Protein AF-A0A1J5PDU0-F1 (afdb_monomer_lite)

Radius of gyration: 14.83 Å; chains: 1; bounding box: 36×18×50 Å

Structure (mmCIF, N/CA/C/O backbone):
data_AF-A0A1J5PDU0-F1
#
_entry.id   AF-A0A1J5PDU0-F1
#
loop_
_atom_site.group_PDB
_atom_site.id
_atom_site.type_symbol
_atom_site.label_atom_id
_atom_site.label_alt_id
_atom_site.label_comp_id
_atom_site.label_asym_id
_atom_site.label_entity_id
_atom_site.label_seq_id
_atom_site.pdbx_PDB_ins_code
_atom_site.Cartn_x
_atom_site.Cartn_y
_atom_site.Cartn_z
_atom_site.occupancy
_atom_site.B_iso_or_equiv
_atom_site.auth_seq_id
_atom_site.auth_comp_id
_atom_site.auth_asym_id
_atom_site.auth_atom_id
_atom_site.pdbx_PDB_model_num
ATOM 1 N N . MET A 1 1 ? 6.614 0.345 10.380 1.00 66.31 1 MET A N 1
ATOM 2 C CA . MET A 1 1 ? 7.764 0.930 9.655 1.00 66.31 1 MET A CA 1
ATOM 3 C C . MET A 1 1 ? 7.661 0.489 8.207 1.00 66.31 1 MET A C 1
ATOM 5 O O . MET A 1 1 ? 7.402 -0.690 7.994 1.00 66.31 1 MET A O 1
ATOM 9 N N . LEU A 1 2 ? 7.785 1.403 7.240 1.00 84.88 2 LEU A N 1
ATOM 10 C CA . LEU A 1 2 ? 7.845 1.016 5.827 1.00 84.88 2 LEU A CA 1
ATOM 11 C C . LEU A 1 2 ? 9.221 0.408 5.508 1.00 84.88 2 LEU A C 1
ATOM 13 O O . LEU A 1 2 ? 10.209 0.808 6.131 1.00 84.88 2 LEU A O 1
ATOM 17 N N . PRO A 1 3 ? 9.310 -0.541 4.562 1.00 90.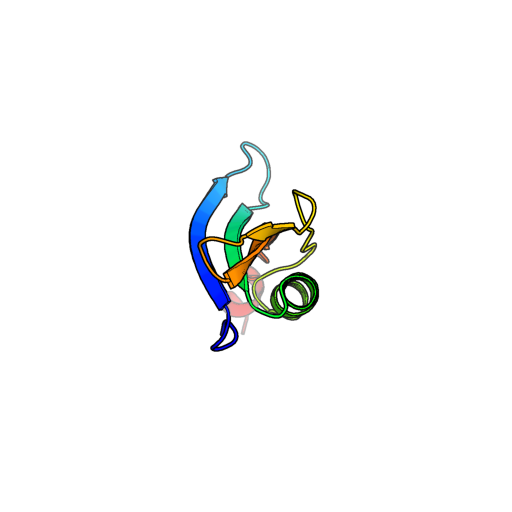75 3 PRO A N 1
ATOM 18 C CA . PRO A 1 3 ? 10.596 -1.024 4.075 1.00 90.75 3 PRO A CA 1
ATOM 19 C C . PRO A 1 3 ? 11.437 0.106 3.473 1.00 90.75 3 PRO A C 1
ATOM 21 O O . PRO A 1 3 ? 10.900 1.016 2.851 1.00 90.75 3 PRO A O 1
ATOM 24 N N . SER A 1 4 ? 12.765 0.008 3.569 1.00 93.75 4 SER A N 1
ATOM 25 C CA . SER A 1 4 ? 13.705 1.024 3.056 1.00 93.75 4 SER A CA 1
ATOM 26 C C . SER A 1 4 ? 13.638 1.261 1.541 1.00 93.75 4 SER A C 1
ATOM 28 O O . SER A 1 4 ? 14.154 2.258 1.049 1.00 93.75 4 SER A O 1
ATOM 30 N N . HIS A 1 5 ? 13.019 0.346 0.798 1.00 92.75 5 HIS A N 1
ATOM 31 C CA . HIS A 1 5 ? 12.842 0.416 -0.650 1.00 92.75 5 HIS A CA 1
ATOM 32 C C . HIS A 1 5 ? 11.455 0.926 -1.069 1.00 92.75 5 HIS A C 1
ATOM 34 O O . HIS A 1 5 ? 11.153 0.912 -2.264 1.00 92.75 5 HIS A O 1
ATOM 40 N N . ALA A 1 6 ? 10.618 1.345 -0.113 1.00 94.56 6 ALA A N 1
ATOM 41 C CA . ALA A 1 6 ? 9.288 1.885 -0.353 1.00 94.56 6 ALA A CA 1
ATOM 42 C C . ALA A 1 6 ? 9.180 3.325 0.161 1.00 94.56 6 ALA A C 1
ATOM 44 O O . ALA A 1 6 ? 9.649 3.641 1.255 1.00 94.56 6 ALA A O 1
ATOM 45 N N . TRP A 1 7 ? 8.506 4.187 -0.596 1.00 93.69 7 TRP A N 1
ATOM 46 C CA . TRP A 1 7 ? 8.145 5.529 -0.140 1.00 93.69 7 TRP A CA 1
ATOM 47 C C . TRP A 1 7 ? 6.740 5.900 -0.591 1.00 93.69 7 TRP A C 1
ATOM 49 O O . TRP A 1 7 ? 6.237 5.412 -1.604 1.00 93.69 7 TRP A O 1
ATOM 59 N N . LEU A 1 8 ? 6.111 6.780 0.184 1.00 95.62 8 LEU A N 1
ATOM 60 C CA . LEU A 1 8 ? 4.779 7.293 -0.098 1.00 95.62 8 LEU A CA 1
ATOM 61 C C . LEU A 1 8 ? 4.876 8.563 -0.932 1.00 95.62 8 LEU A C 1
ATOM 63 O O . LEU A 1 8 ? 5.663 9.456 -0.625 1.00 95.62 8 LEU A O 1
ATOM 67 N N . THR A 1 9 ? 4.040 8.650 -1.956 1.00 95.88 9 THR A N 1
ATOM 68 C CA . THR A 1 9 ? 3.752 9.905 -2.658 1.00 95.88 9 THR A CA 1
ATOM 69 C C . THR A 1 9 ? 2.481 10.551 -2.135 1.00 95.88 9 THR A C 1
ATOM 71 O O . THR A 1 9 ? 2.331 11.764 -2.218 1.00 95.88 9 THR A O 1
ATOM 74 N N . GLU A 1 10 ? 1.562 9.749 -1.595 1.00 97.12 10 GLU A N 1
ATOM 75 C CA . GLU A 1 10 ? 0.310 10.239 -1.038 1.00 97.12 10 GLU A CA 1
ATOM 76 C C . GLU A 1 10 ? -0.134 9.397 0.162 1.00 97.12 10 GLU A C 1
ATOM 78 O O . GLU A 1 10 ? -0.007 8.170 0.171 1.00 97.12 10 GLU A O 1
ATOM 83 N N . PHE A 1 11 ? -0.696 10.080 1.157 1.00 95.38 11 PHE A N 1
ATOM 84 C CA . PHE A 1 11 ? -1.370 9.498 2.308 1.00 95.38 11 PHE A CA 1
ATOM 85 C C . PHE A 1 11 ? -2.642 10.306 2.576 1.00 95.38 11 PHE A C 1
ATOM 87 O O . PHE A 1 11 ? -2.574 11.523 2.753 1.00 95.38 11 PHE A O 1
ATOM 94 N N . ARG A 1 12 ? -3.797 9.642 2.616 1.00 95.19 12 ARG A N 1
ATOM 95 C CA . ARG A 1 12 ? -5.086 10.262 2.947 1.00 95.19 12 ARG A CA 1
ATOM 96 C C . ARG A 1 12 ? -5.773 9.474 4.050 1.00 95.19 12 ARG A C 1
ATOM 98 O O . ARG A 1 12 ? -5.899 8.258 3.938 1.00 95.19 12 ARG A O 1
ATOM 105 N N . LEU A 1 13 ? -6.253 10.181 5.069 1.00 92.81 13 LEU A N 1
ATOM 106 C CA . LEU A 1 13 ? -7.205 9.658 6.043 1.00 92.81 13 LEU A CA 1
ATOM 107 C C . LEU A 1 13 ? -8.615 10.001 5.554 1.00 92.81 13 LEU A C 1
ATOM 109 O O . LEU A 1 13 ? -8.900 11.154 5.232 1.00 92.81 13 LEU A O 1
ATOM 113 N N . LEU A 1 14 ? -9.465 8.990 5.444 1.00 89.56 14 LEU A N 1
ATOM 114 C CA . LEU A 1 14 ? -10.834 9.088 4.966 1.00 89.56 14 LEU A CA 1
ATOM 115 C C . LEU A 1 14 ? -11.775 8.800 6.135 1.00 89.56 14 LEU A C 1
ATOM 117 O O . LEU A 1 14 ? -11.794 7.695 6.685 1.00 89.56 14 LEU A O 1
ATOM 121 N N . GLU A 1 15 ? -12.569 9.802 6.497 1.00 81.00 15 GLU A N 1
ATOM 122 C CA . GLU A 1 15 ? -13.654 9.648 7.457 1.00 81.00 15 GLU A CA 1
ATOM 123 C C . GLU A 1 15 ? -14.885 9.090 6.744 1.00 81.00 15 GLU A C 1
ATOM 125 O O . GLU A 1 15 ? -15.373 9.662 5.765 1.00 81.00 15 GLU A O 1
ATOM 130 N N . THR A 1 16 ? -15.422 7.976 7.237 1.00 69.81 16 THR A N 1
ATOM 131 C CA . THR A 1 16 ? -16.680 7.451 6.707 1.00 69.81 16 THR A CA 1
ATOM 132 C C . THR A 1 16 ? -17.836 8.030 7.514 1.00 69.81 16 THR A C 1
ATOM 134 O O . THR A 1 16 ? -18.136 7.551 8.606 1.00 69.81 16 THR A O 1
ATOM 137 N N . ALA A 1 17 ? -18.503 9.058 6.982 1.00 63.94 17 ALA A N 1
ATOM 138 C CA . ALA A 1 17 ? -19.650 9.687 7.638 1.00 63.94 17 ALA A CA 1
ATOM 139 C C . ALA A 1 17 ? -20.694 8.637 8.073 1.00 63.94 17 ALA A C 1
ATOM 141 O O . ALA A 1 17 ? -21.190 7.851 7.266 1.00 63.94 17 ALA A O 1
ATOM 142 N N . GLY A 1 18 ? -21.006 8.606 9.373 1.00 64.00 18 GLY A N 1
ATOM 143 C CA . GLY A 1 18 ? -21.964 7.663 9.962 1.00 64.00 18 GLY A CA 1
ATOM 144 C C . GLY A 1 18 ? -21.410 6.275 10.311 1.00 64.00 18 GLY A C 1
ATOM 145 O O . GLY A 1 18 ? -22.161 5.453 10.838 1.00 64.00 18 GLY A O 1
ATOM 146 N N . LYS A 1 19 ? -20.119 5.996 10.082 1.00 63.09 19 LYS A N 1
ATOM 147 C CA . LYS A 1 19 ? -19.438 4.792 10.587 1.00 63.09 19 LYS A CA 1
ATOM 148 C C . LYS A 1 19 ? -18.311 5.185 11.540 1.00 63.09 19 LYS A C 1
ATOM 150 O O . LYS A 1 19 ? -17.666 6.207 11.370 1.00 63.09 19 LYS A O 1
ATOM 155 N N . ARG A 1 20 ? -18.045 4.330 12.530 1.00 68.00 20 ARG A N 1
ATOM 156 C CA . ARG A 1 20 ? -16.859 4.434 13.403 1.00 68.00 20 ARG A CA 1
ATOM 157 C C . ARG A 1 20 ? -15.561 3.982 12.717 1.00 68.00 20 ARG A C 1
ATOM 159 O O . ARG A 1 20 ? -14.516 3.978 13.343 1.00 68.00 20 ARG A O 1
ATOM 166 N N . GLU A 1 21 ? -15.623 3.544 11.464 1.00 74.25 21 GLU A N 1
ATOM 167 C CA . GLU A 1 21 ? -14.454 3.039 10.748 1.00 74.25 21 GLU A CA 1
ATOM 168 C C . GLU A 1 21 ? -13.769 4.176 9.987 1.00 74.25 21 GLU A C 1
ATOM 170 O O . GLU A 1 21 ? -14.327 4.732 9.037 1.00 74.25 21 GLU A O 1
ATOM 175 N N . GLU A 1 22 ? -12.544 4.491 10.394 1.00 89.06 22 GLU A N 1
ATOM 176 C CA . GLU A 1 22 ? -11.619 5.320 9.627 1.00 89.06 22 GLU A CA 1
ATOM 177 C C . GLU A 1 22 ? -10.876 4.451 8.606 1.00 89.06 22 GLU A C 1
ATOM 179 O O . GLU A 1 22 ? -10.561 3.283 8.865 1.00 89.06 22 GLU A O 1
ATOM 184 N N . GLN A 1 23 ? -10.590 5.012 7.434 1.00 92.69 23 GLN A N 1
ATOM 185 C CA . GLN A 1 23 ? -9.816 4.345 6.390 1.00 92.69 23 GLN A CA 1
ATOM 186 C C . GLN A 1 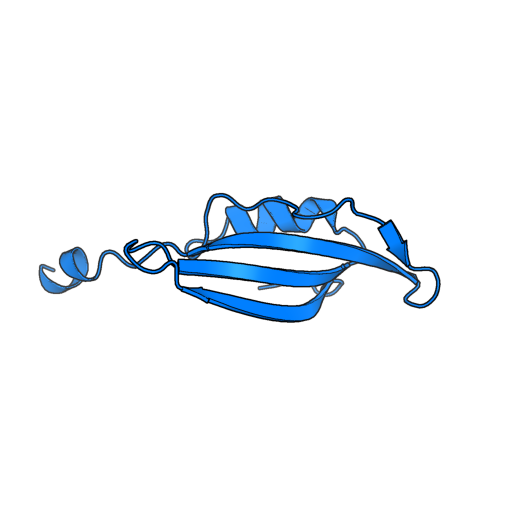23 ? -8.609 5.182 6.004 1.00 92.69 23 GLN A C 1
ATOM 188 O O . GLN A 1 23 ? -8.676 6.406 5.966 1.00 92.69 23 GLN A O 1
ATOM 193 N N . VAL A 1 24 ? -7.511 4.522 5.662 1.00 94.56 24 VAL A N 1
ATOM 194 C CA . VAL A 1 24 ? -6.353 5.162 5.045 1.00 94.56 24 VAL A CA 1
ATOM 195 C C . VAL A 1 24 ? -6.245 4.725 3.595 1.00 94.56 24 VAL A C 1
ATOM 197 O O . VAL A 1 24 ? -6.412 3.548 3.280 1.00 94.56 24 VAL A O 1
ATOM 200 N N . ALA A 1 25 ? -5.936 5.670 2.718 1.00 96.50 25 ALA A N 1
ATOM 201 C CA . ALA A 1 25 ? -5.530 5.411 1.346 1.00 96.50 25 ALA A CA 1
ATOM 202 C C . ALA A 1 25 ? -4.088 5.884 1.176 1.00 96.50 25 ALA A C 1
ATOM 204 O O . ALA A 1 25 ? -3.769 7.036 1.481 1.00 96.50 25 ALA A O 1
ATOM 205 N N . ILE A 1 26 ? -3.219 5.000 0.697 1.00 96.25 26 ILE A N 1
ATOM 206 C CA . ILE A 1 26 ? -1.798 5.286 0.515 1.00 96.25 26 ILE A CA 1
ATOM 207 C C . ILE A 1 26 ? -1.362 4.892 -0.892 1.00 96.25 26 ILE A C 1
ATOM 209 O O . ILE A 1 26 ? -1.783 3.865 -1.428 1.00 96.25 26 ILE A O 1
ATOM 213 N N . SER A 1 27 ? -0.510 5.710 -1.497 1.00 97.56 27 SER A N 1
ATOM 214 C CA . SER A 1 27 ? 0.089 5.410 -2.795 1.00 97.56 27 SER A CA 1
ATOM 215 C C . SER A 1 27 ? 1.552 5.823 -2.826 1.00 97.56 27 SER A C 1
ATOM 217 O O . SER A 1 27 ? 1.995 6.670 -2.042 1.00 97.56 27 SER A O 1
ATOM 219 N N . GLY A 1 28 ? 2.313 5.194 -3.711 1.00 97.00 28 GLY A N 1
ATOM 220 C CA . GLY A 1 28 ? 3.735 5.460 -3.842 1.00 97.00 28 GLY A CA 1
ATOM 221 C C . GLY A 1 28 ? 4.441 4.449 -4.723 1.00 97.00 28 GLY A C 1
ATOM 222 O O . GLY A 1 28 ? 3.831 3.858 -5.619 1.00 97.00 28 GLY A O 1
ATOM 223 N N . PHE A 1 29 ? 5.727 4.251 -4.439 1.00 97.25 29 PHE A N 1
ATOM 224 C CA . PHE A 1 29 ? 6.595 3.355 -5.193 1.00 97.25 29 PHE A CA 1
ATOM 225 C C . PHE A 1 29 ? 7.328 2.367 -4.288 1.00 97.25 29 PHE A C 1
ATOM 227 O O . PHE A 1 29 ? 7.622 2.665 -3.128 1.00 97.25 29 PHE A O 1
ATOM 234 N N . SER A 1 30 ? 7.630 1.184 -4.822 1.00 96.75 30 SER A N 1
ATOM 235 C CA . SER A 1 30 ? 8.375 0.133 -4.127 1.00 96.75 30 SER A CA 1
ATOM 236 C C . SER A 1 30 ? 9.118 -0.782 -5.105 1.00 96.75 30 SER A C 1
ATOM 238 O O . SER A 1 30 ? 8.734 -0.911 -6.261 1.00 96.75 30 SER A O 1
ATOM 240 N N . ASN A 1 31 ? 10.182 -1.446 -4.649 1.00 95.56 31 ASN A N 1
ATOM 241 C CA . ASN A 1 31 ? 10.778 -2.594 -5.356 1.00 95.56 31 ASN A CA 1
ATOM 242 C C . ASN A 1 31 ? 10.043 -3.921 -5.094 1.00 95.56 31 ASN A C 1
ATOM 244 O O . ASN A 1 31 ? 10.413 -4.937 -5.674 1.00 95.56 31 ASN A O 1
ATOM 248 N N . ALA A 1 32 ? 9.081 -3.928 -4.170 1.00 94.56 32 ALA A N 1
ATOM 249 C CA . ALA A 1 32 ? 8.292 -5.099 -3.802 1.00 94.56 32 ALA A CA 1
ATOM 250 C C . ALA A 1 32 ? 6.884 -4.667 -3.358 1.00 94.56 32 ALA A C 1
ATOM 252 O O . ALA A 1 32 ? 6.446 -4.949 -2.237 1.00 94.56 32 ALA A O 1
ATOM 253 N N . ALA A 1 33 ? 6.173 -3.942 -4.221 1.00 94.50 33 ALA A N 1
ATOM 254 C CA . ALA A 1 33 ? 4.829 -3.430 -3.967 1.00 94.50 33 ALA A CA 1
ATOM 255 C C . ALA A 1 33 ? 3.819 -4.508 -3.519 1.00 94.50 33 ALA A C 1
ATOM 257 O O . ALA A 1 33 ? 3.068 -4.224 -2.582 1.00 94.50 33 ALA A O 1
ATOM 258 N N . PRO A 1 34 ? 3.812 -5.748 -4.061 1.00 92.88 34 PRO A N 1
ATOM 259 C CA . PRO A 1 34 ? 2.861 -6.770 -3.615 1.00 92.88 34 PRO A CA 1
ATOM 260 C C . PRO A 1 34 ? 2.997 -7.119 -2.127 1.00 92.88 34 PRO A C 1
ATOM 262 O O . PRO A 1 34 ? 2.009 -7.432 -1.466 1.00 92.88 34 PRO A O 1
ATOM 265 N N . SER A 1 35 ? 4.211 -7.022 -1.572 1.00 94.44 35 SER A N 1
ATOM 266 C CA . SER A 1 35 ? 4.473 -7.341 -0.162 1.00 94.44 35 SER A CA 1
ATOM 267 C C . SER A 1 35 ? 3.893 -6.308 0.812 1.00 94.44 35 SER A C 1
ATOM 269 O O . SER A 1 35 ? 3.649 -6.627 1.977 1.00 94.44 35 SER A O 1
ATOM 271 N N . LEU A 1 36 ? 3.623 -5.082 0.342 1.00 95.31 36 LEU A N 1
ATOM 272 C CA . LEU A 1 36 ? 3.150 -3.986 1.189 1.00 95.31 36 LEU A CA 1
ATOM 273 C C . LEU A 1 36 ? 1.761 -4.248 1.769 1.00 95.31 36 LEU A C 1
ATOM 275 O O . LEU A 1 36 ? 1.499 -3.812 2.885 1.00 95.31 36 LEU A O 1
ATOM 279 N N . VAL A 1 37 ? 0.903 -4.995 1.067 1.00 95.12 37 VAL A N 1
ATOM 280 C CA . VAL A 1 37 ? -0.416 -5.389 1.586 1.00 95.12 37 VAL A CA 1
ATOM 281 C C . VAL A 1 37 ? -0.254 -6.183 2.878 1.00 95.12 37 VAL A C 1
ATOM 283 O O . VAL A 1 37 ? -0.797 -5.792 3.904 1.00 95.12 37 VAL A O 1
ATOM 286 N N . GLY A 1 38 ? 0.570 -7.235 2.859 1.00 94.38 38 GLY A N 1
ATOM 287 C CA . GLY A 1 38 ? 0.824 -8.054 4.045 1.00 94.38 38 GLY A CA 1
ATOM 288 C C . GLY A 1 38 ? 1.514 -7.273 5.165 1.00 94.38 38 GLY A C 1
ATOM 289 O O . GLY A 1 38 ? 1.186 -7.456 6.334 1.00 94.38 38 GLY A O 1
ATOM 290 N N . ILE A 1 39 ? 2.423 -6.352 4.829 1.00 94.50 39 ILE A N 1
ATOM 291 C CA . ILE A 1 39 ? 3.068 -5.483 5.826 1.00 94.50 39 ILE A CA 1
ATOM 292 C C . ILE A 1 39 ? 2.035 -4.583 6.513 1.00 94.50 39 ILE A C 1
ATOM 294 O O . ILE A 1 39 ? 2.036 -4.490 7.742 1.00 94.50 39 ILE A O 1
ATOM 298 N N . VAL A 1 40 ? 1.148 -3.942 5.750 1.00 94.44 40 VAL A N 1
ATOM 299 C CA . VAL A 1 40 ? 0.094 -3.084 6.309 1.00 94.44 40 VAL A CA 1
ATOM 300 C C . VAL A 1 40 ? -0.887 -3.913 7.134 1.00 94.44 40 VAL A C 1
ATOM 302 O O . VAL A 1 40 ? -1.199 -3.518 8.255 1.00 94.44 40 VAL A O 1
ATOM 305 N N . ASP A 1 41 ? -1.302 -5.079 6.644 1.00 92.94 41 ASP A N 1
ATOM 306 C CA . ASP A 1 41 ? -2.266 -5.947 7.331 1.00 92.94 41 ASP A CA 1
ATOM 307 C C . ASP A 1 41 ? -1.695 -6.571 8.619 1.00 92.94 41 ASP A C 1
ATOM 309 O O . ASP A 1 41 ? -2.408 -6.767 9.603 1.00 92.94 41 ASP A O 1
ATOM 313 N N . SER A 1 42 ? -0.377 -6.798 8.671 1.00 92.62 42 SER A N 1
ATOM 314 C CA . SER A 1 42 ? 0.317 -7.266 9.882 1.00 92.62 42 SER A CA 1
ATOM 315 C C . SER A 1 42 ? 0.421 -6.207 10.992 1.00 92.62 42 SER A C 1
ATOM 317 O O . SER A 1 42 ? 0.806 -6.520 12.121 1.00 92.62 42 SER A O 1
ATOM 319 N N . SER A 1 43 ? 0.089 -4.947 10.697 1.00 91.31 43 SER A N 1
ATOM 320 C CA . SER A 1 43 ? 0.158 -3.847 11.657 1.00 91.31 43 SER A CA 1
ATOM 321 C C . SER A 1 43 ? -0.894 -3.976 12.771 1.00 91.31 43 S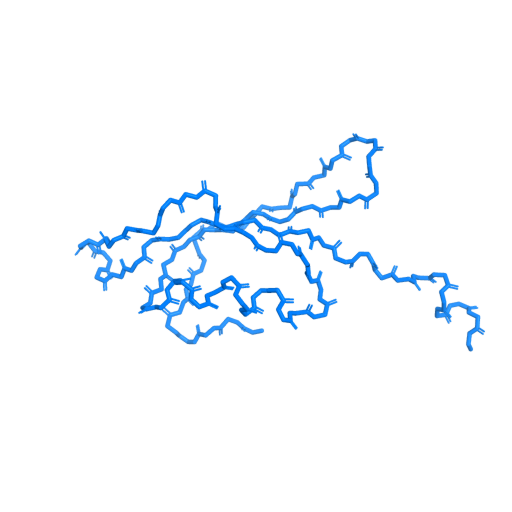ER A C 1
ATOM 323 O O . SER A 1 43 ? -2.063 -4.289 12.515 1.00 91.31 43 SER A O 1
ATOM 325 N N . PRO A 1 44 ? -0.558 -3.614 14.023 1.00 90.94 44 PRO A N 1
ATOM 326 C CA . PRO A 1 44 ? -1.553 -3.467 15.084 1.00 90.94 44 PRO A CA 1
ATOM 327 C C . PRO A 1 44 ? -2.493 -2.271 14.865 1.00 90.94 44 PRO A C 1
ATOM 329 O O . PRO A 1 44 ? -3.478 -2.151 15.583 1.00 90.94 44 PRO A O 1
ATOM 332 N N . LEU A 1 45 ? -2.207 -1.399 13.890 1.00 90.44 45 LEU A N 1
ATOM 333 C CA . LEU A 1 45 ? -2.993 -0.195 13.601 1.00 90.44 45 LEU A CA 1
ATOM 334 C C . LEU A 1 45 ? -3.989 -0.371 12.453 1.00 90.44 45 LEU A C 1
ATOM 336 O O . LEU A 1 45 ? -4.923 0.415 12.352 1.00 90.44 45 LEU A O 1
ATOM 340 N N . PHE A 1 46 ? -3.798 -1.368 11.586 1.00 93.00 46 PHE A N 1
ATOM 341 C CA . PHE A 1 46 ? -4.591 -1.519 10.366 1.00 93.00 46 PHE A CA 1
ATOM 342 C C . PHE A 1 46 ? -5.147 -2.935 10.214 1.00 93.00 46 PHE A C 1
ATOM 344 O O . PHE A 1 46 ? -4.655 -3.874 10.843 1.00 93.00 46 PHE A O 1
ATOM 351 N N . PHE A 1 47 ? -6.199 -3.069 9.414 1.00 93.50 47 PHE A N 1
ATOM 352 C CA . PHE A 1 47 ? -6.749 -4.340 8.941 1.00 93.50 47 PHE A CA 1
ATOM 353 C C . PHE A 1 47 ? -7.408 -4.158 7.576 1.00 93.50 47 PHE A C 1
ATOM 355 O O . PHE A 1 47 ? -7.704 -3.026 7.182 1.00 93.50 47 PHE A O 1
ATOM 362 N N . ASP A 1 48 ? -7.690 -5.273 6.902 1.00 94.25 48 ASP A N 1
ATOM 363 C CA . ASP A 1 48 ? -8.409 -5.291 5.622 1.00 94.25 48 ASP A CA 1
ATOM 364 C C . ASP A 1 48 ? -7.647 -4.486 4.558 1.00 94.25 48 ASP A C 1
ATOM 366 O O . ASP A 1 48 ? -8.207 -3.669 3.821 1.00 94.25 48 ASP A O 1
ATOM 370 N N . ALA A 1 49 ? -6.319 -4.654 4.547 1.00 95.88 49 ALA A N 1
ATOM 371 C CA . ALA A 1 49 ? -5.464 -3.992 3.578 1.00 95.88 49 ALA A CA 1
ATOM 372 C C . ALA A 1 49 ? -5.670 -4.602 2.186 1.00 95.88 49 ALA A C 1
ATOM 374 O O . ALA A 1 49 ? -5.581 -5.817 2.005 1.00 95.88 49 ALA A O 1
ATOM 375 N N . ALA A 1 50 ? -5.894 -3.762 1.179 1.00 96.81 50 ALA A N 1
ATOM 376 C CA . ALA A 1 50 ? -6.112 -4.209 -0.191 1.00 96.81 50 ALA A CA 1
ATOM 377 C C . ALA A 1 50 ? -5.576 -3.200 -1.207 1.00 96.81 50 ALA A C 1
ATOM 379 O O . ALA A 1 50 ? -5.653 -1.988 -1.003 1.00 96.81 50 ALA A O 1
ATOM 380 N N . LEU A 1 51 ? -5.070 -3.704 -2.334 1.00 97.38 51 LEU A N 1
ATOM 381 C CA . LEU A 1 51 ? -4.738 -2.866 -3.484 1.00 97.38 51 LEU A CA 1
ATOM 382 C C . LEU A 1 51 ? -6.014 -2.249 -4.063 1.00 97.38 51 LEU A C 1
ATOM 384 O O . LEU A 1 51 ? -7.018 -2.937 -4.244 1.00 97.38 51 LEU A O 1
ATOM 388 N N . THR A 1 52 ? -5.960 -0.963 -4.394 1.00 96.81 52 THR A N 1
ATOM 389 C CA . THR A 1 52 ? -7.057 -0.241 -5.063 1.00 96.81 52 THR A CA 1
ATOM 390 C C . THR A 1 52 ? -6.810 -0.064 -6.558 1.00 96.81 52 THR A C 1
ATOM 392 O O . THR A 1 52 ? -7.718 0.310 -7.298 1.00 96.81 52 THR A O 1
ATOM 395 N N . SER A 1 53 ? -5.597 -0.376 -7.020 1.00 95.06 53 SER A N 1
ATOM 396 C CA . SER A 1 53 ? -5.229 -0.449 -8.430 1.00 95.06 53 SER A CA 1
ATOM 397 C C . SER A 1 53 ? -4.268 -1.615 -8.680 1.00 95.06 53 SER A C 1
ATOM 399 O O . SER A 1 53 ? -3.557 -2.031 -7.760 1.00 95.06 53 SER A O 1
ATOM 401 N N . PRO A 1 54 ? -4.170 -2.116 -9.923 1.00 96.19 54 PRO A N 1
ATOM 402 C CA . PRO A 1 54 ? -3.082 -3.004 -10.308 1.00 96.19 54 PRO A CA 1
ATOM 403 C C . PRO A 1 54 ? -1.719 -2.367 -10.019 1.00 96.19 54 PRO A C 1
ATOM 405 O O . PRO A 1 54 ? -1.552 -1.150 -10.137 1.00 96.19 54 PRO A O 1
ATOM 408 N N . ILE A 1 55 ? -0.748 -3.202 -9.659 1.00 96.75 55 ILE A N 1
ATOM 409 C CA . ILE A 1 55 ? 0.652 -2.792 -9.550 1.00 96.75 55 ILE A CA 1
ATOM 410 C C . ILE A 1 55 ? 1.223 -2.684 -10.962 1.00 96.75 55 ILE A C 1
ATOM 412 O O . ILE A 1 55 ? 1.035 -3.586 -11.780 1.00 96.75 55 ILE A O 1
ATOM 416 N N . ALA A 1 56 ? 1.922 -1.587 -11.239 1.00 95.50 56 ALA A N 1
ATOM 417 C CA . ALA A 1 56 ? 2.542 -1.337 -12.533 1.00 95.50 56 ALA A CA 1
ATOM 418 C C . ALA A 1 56 ? 3.975 -0.847 -12.345 1.00 95.50 56 ALA A C 1
ATOM 420 O O . ALA A 1 56 ? 4.241 -0.028 -11.468 1.00 95.50 56 ALA A O 1
ATOM 421 N N . PHE A 1 57 ? 4.897 -1.329 -13.174 1.00 96.31 57 PHE A N 1
ATOM 422 C CA . PHE A 1 57 ? 6.258 -0.810 -13.186 1.00 96.31 57 PHE A CA 1
ATOM 423 C C . PHE A 1 57 ? 6.285 0.579 -13.831 1.00 96.31 57 PHE A C 1
ATOM 425 O O . PHE A 1 57 ? 5.796 0.765 -14.944 1.00 96.31 57 PHE A O 1
ATOM 432 N N . ASP A 1 58 ? 6.867 1.540 -13.126 1.00 95.00 58 ASP A N 1
ATOM 43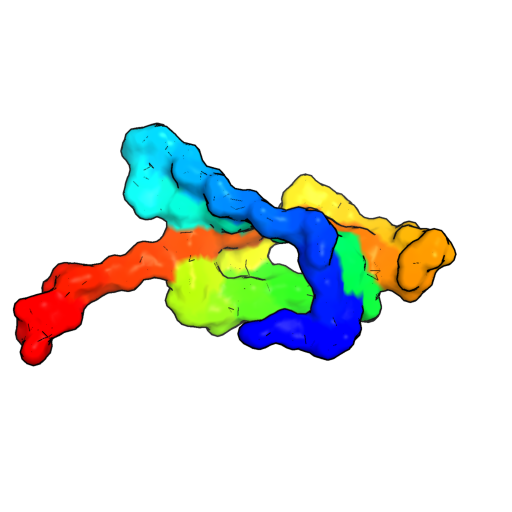3 C CA . ASP A 1 58 ? 7.108 2.897 -13.589 1.00 95.00 58 ASP A CA 1
ATOM 434 C C . ASP A 1 58 ? 8.567 3.004 -14.050 1.00 95.00 58 ASP A C 1
ATOM 436 O O . ASP A 1 58 ? 9.503 2.901 -13.254 1.00 95.00 58 ASP A O 1
ATOM 440 N N . SER A 1 59 ? 8.770 3.176 -15.359 1.00 93.62 59 SER A N 1
ATOM 441 C CA . SER A 1 59 ? 10.107 3.254 -15.958 1.00 93.62 59 SER A CA 1
ATOM 442 C C . SER A 1 59 ? 10.863 4.530 -15.601 1.00 93.62 59 SER A C 1
ATOM 444 O O . SER A 1 59 ? 12.089 4.538 -15.686 1.00 93.62 59 SER A O 1
ATOM 446 N N . THR A 1 60 ? 10.159 5.601 -15.232 1.00 94.25 60 THR A N 1
ATOM 447 C CA . THR A 1 60 ? 10.778 6.873 -14.845 1.00 94.25 60 THR A CA 1
ATOM 448 C C . THR A 1 60 ? 11.356 6.771 -13.438 1.00 94.25 60 THR A C 1
ATOM 450 O O . THR A 1 60 ? 12.480 7.208 -13.208 1.00 94.25 60 THR A O 1
ATOM 453 N N . GLU A 1 61 ? 10.631 6.125 -12.525 1.00 92.06 61 GLU A N 1
ATOM 454 C CA . GLU A 1 61 ? 11.082 5.900 -11.142 1.00 92.06 61 GLU A CA 1
ATOM 455 C C . GLU A 1 61 ? 11.918 4.619 -10.971 1.00 92.06 61 GLU A C 1
ATOM 457 O O . GLU A 1 61 ? 12.551 4.404 -9.932 1.00 92.06 61 GLU A O 1
ATOM 462 N N . GLY A 1 62 ? 11.913 3.735 -11.975 1.00 93.44 62 GLY A N 1
ATOM 463 C CA . GLY A 1 62 ? 12.586 2.436 -11.936 1.00 93.44 62 GLY A CA 1
ATOM 464 C C . GLY A 1 62 ? 12.012 1.490 -10.875 1.00 93.44 62 GLY A C 1
ATOM 465 O O . GLY A 1 62 ? 12.747 0.667 -10.320 1.00 93.44 62 GLY A O 1
ATOM 466 N N . ARG A 1 63 ? 10.727 1.649 -10.531 1.00 95.31 63 ARG A N 1
ATOM 467 C CA . ARG A 1 63 ? 10.054 0.981 -9.402 1.00 95.31 63 ARG A CA 1
ATOM 468 C C . ARG A 1 63 ? 8.596 0.691 -9.699 1.00 95.31 63 ARG A C 1
ATOM 470 O O . ARG A 1 63 ? 8.007 1.237 -10.619 1.00 95.31 63 ARG A O 1
ATOM 477 N N . GLU A 1 64 ? 7.994 -0.157 -8.884 1.00 97.38 64 GLU A N 1
ATOM 478 C CA . GLU A 1 64 ? 6.582 -0.496 -8.971 1.00 97.38 64 GLU A CA 1
ATOM 479 C C . GLU A 1 64 ? 5.735 0.580 -8.295 1.00 97.38 64 GLU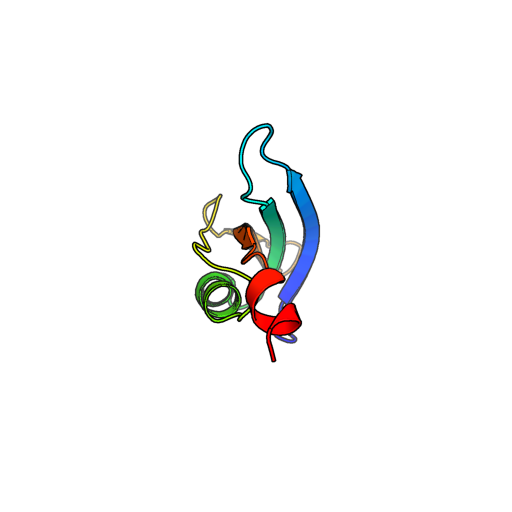 A C 1
ATOM 481 O O . GLU A 1 64 ? 5.915 0.867 -7.109 1.00 97.38 64 GLU A O 1
ATOM 486 N N . ARG A 1 65 ? 4.785 1.150 -9.032 1.00 97.56 65 ARG A N 1
ATOM 487 C CA . ARG A 1 65 ? 3.751 2.026 -8.493 1.00 97.56 65 ARG A CA 1
ATOM 488 C C . ARG A 1 65 ? 2.665 1.195 -7.820 1.00 97.56 65 ARG A C 1
ATOM 490 O O . ARG A 1 65 ? 2.206 0.191 -8.372 1.00 97.56 65 ARG A O 1
ATOM 497 N N . PHE A 1 66 ? 2.216 1.648 -6.655 1.00 97.19 66 PHE A N 1
ATOM 498 C CA . PHE A 1 66 ? 1.123 1.023 -5.920 1.00 97.19 66 PHE A CA 1
ATOM 499 C C . PHE A 1 66 ? 0.105 2.049 -5.426 1.00 97.19 66 PHE A C 1
ATOM 501 O O . PHE A 1 66 ? 0.433 3.206 -5.155 1.00 97.19 66 PHE A O 1
ATOM 508 N N . ALA A 1 67 ? -1.126 1.580 -5.250 1.00 97.75 67 ALA A N 1
ATOM 509 C CA . ALA A 1 67 ? -2.154 2.236 -4.463 1.00 97.75 67 ALA A CA 1
ATOM 510 C C . ALA A 1 67 ? -2.867 1.167 -3.633 1.00 97.75 67 ALA A C 1
ATOM 512 O O . ALA A 1 67 ? -3.267 0.126 -4.162 1.00 97.75 67 ALA A O 1
ATOM 513 N N . LEU A 1 68 ? -2.988 1.400 -2.329 1.00 97.00 68 LEU A N 1
ATOM 514 C CA . LEU A 1 68 ? -3.688 0.502 -1.420 1.00 97.00 68 LEU A CA 1
ATOM 515 C C . LEU A 1 68 ? -4.517 1.290 -0.416 1.00 97.00 68 LEU A C 1
ATOM 517 O O . LEU A 1 68 ? -4.252 2.461 -0.135 1.00 97.00 68 LEU A O 1
ATOM 521 N N . GLN A 1 69 ? -5.512 0.619 0.137 1.00 97.00 69 GLN A N 1
ATOM 522 C CA . GLN A 1 69 ? -6.313 1.113 1.242 1.00 97.00 69 GLN A CA 1
ATOM 523 C C . GLN A 1 69 ? -6.274 0.123 2.398 1.00 97.00 69 GLN A C 1
ATOM 525 O O . GLN A 1 69 ? -6.067 -1.069 2.180 1.00 97.00 69 GLN A O 1
ATOM 530 N N . ALA A 1 70 ? -6.491 0.614 3.610 1.00 95.75 70 ALA A N 1
ATOM 531 C CA . ALA A 1 70 ? -6.701 -0.218 4.786 1.00 95.75 70 ALA A CA 1
ATOM 532 C C . ALA A 1 70 ? -7.636 0.487 5.769 1.00 95.75 70 ALA A C 1
ATOM 534 O O . ALA A 1 70 ? -7.721 1.718 5.791 1.00 95.75 70 ALA A O 1
ATOM 535 N N . LYS A 1 71 ? -8.321 -0.282 6.609 1.00 94.06 71 LYS A N 1
ATOM 536 C CA . LYS A 1 71 ? -9.114 0.255 7.716 1.00 94.06 71 LYS A CA 1
ATOM 537 C C . LYS A 1 71 ? -8.232 0.468 8.939 1.00 94.06 71 LYS A C 1
ATOM 539 O O . LYS A 1 71 ? -7.317 -0.315 9.193 1.00 94.06 71 LYS A O 1
ATOM 544 N N . VAL A 1 72 ? -8.518 1.509 9.713 1.00 91.94 72 VAL A N 1
ATOM 545 C CA . VAL A 1 72 ? -7.828 1.802 10.972 1.00 91.94 72 VAL A CA 1
ATOM 546 C C 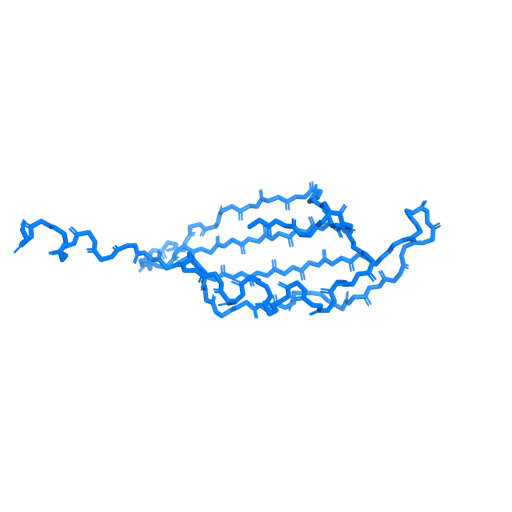. VAL A 1 72 ? -8.487 1.010 12.095 1.00 91.94 72 VAL A C 1
ATOM 548 O O . VAL A 1 72 ? -9.702 1.077 12.297 1.00 91.94 72 VAL A O 1
ATOM 551 N N . LYS A 1 73 ? -7.687 0.263 12.857 1.00 88.75 73 LYS A N 1
ATOM 552 C CA . LYS A 1 73 ? -8.132 -0.333 14.117 1.00 88.75 73 LYS A CA 1
ATOM 553 C C . LYS A 1 73 ? -8.308 0.805 15.117 1.00 88.75 73 LYS A C 1
ATOM 555 O O . LYS A 1 73 ? -7.320 1.360 15.593 1.00 88.75 73 LYS A O 1
ATOM 560 N N . MET A 1 74 ? -9.551 1.154 15.443 1.00 75.94 74 MET A N 1
ATOM 561 C CA . MET A 1 74 ? -9.798 2.024 16.590 1.00 75.94 74 MET A CA 1
ATOM 562 C C . MET A 1 74 ? -9.226 1.343 17.839 1.00 75.94 74 MET A C 1
ATOM 564 O O . MET A 1 74 ? -9.553 0.177 18.088 1.00 75.94 74 MET A O 1
ATOM 568 N N . PRO A 1 75 ? -8.398 2.034 18.637 1.00 64.94 75 PRO A N 1
ATOM 569 C CA . PRO A 1 75 ? -8.038 1.539 19.951 1.00 64.94 75 PRO A CA 1
ATOM 570 C C . PRO A 1 75 ? -9.322 1.282 20.744 1.00 64.94 75 PRO A C 1
ATOM 572 O O . PRO A 1 75 ? -10.244 2.099 20.728 1.00 64.94 75 PRO A O 1
ATOM 575 N N . ASP A 1 76 ? -9.385 0.165 21.467 1.00 64.31 76 ASP A N 1
ATOM 576 C CA . ASP A 1 76 ? -10.408 -0.068 22.489 1.00 64.31 76 ASP A CA 1
ATOM 577 C C . ASP A 1 76 ? -10.109 0.868 23.682 1.00 64.31 76 ASP A C 1
ATOM 579 O O . ASP A 1 76 ? -9.720 0.435 24.766 1.00 64.31 76 ASP A O 1
ATOM 583 N N . ILE A 1 77 ? -10.282 2.180 23.499 1.00 58.62 77 ILE A N 1
ATOM 584 C CA . ILE A 1 77 ? -10.052 3.221 24.523 1.00 58.62 77 ILE A CA 1
ATOM 585 C C . ILE A 1 77 ? -10.900 2.979 25.790 1.00 58.62 77 ILE A C 1
ATOM 587 O O . ILE A 1 77 ? -10.606 3.489 26.866 1.00 58.62 77 ILE A O 1
ATOM 591 N N . LEU A 1 78 ? -11.940 2.145 25.685 1.00 54.72 78 LEU A N 1
ATOM 592 C CA . LEU A 1 78 ? -12.787 1.711 26.797 1.00 54.72 78 LEU A CA 1
ATOM 593 C C . LEU A 1 78 ? -12.196 0.558 27.632 1.00 54.72 78 LEU A C 1
ATOM 595 O O . LEU A 1 78 ? -12.653 0.348 28.757 1.00 54.72 78 LEU A O 1
ATOM 599 N N . LYS A 1 79 ? -11.207 -0.195 27.128 1.00 53.72 79 LYS A N 1
ATOM 600 C CA . LYS A 1 79 ? -10.538 -1.264 27.897 1.00 53.72 79 LYS A CA 1
ATOM 601 C C . LYS A 1 79 ? -9.384 -0.744 28.751 1.00 53.72 79 LYS A C 1
ATOM 603 O O . LYS A 1 79 ? -9.168 -1.283 29.831 1.00 53.72 79 LYS A O 1
ATOM 608 N N . GLU A 1 80 ? -8.683 0.301 28.315 1.00 51.50 80 GLU A N 1
ATOM 609 C CA . GLU A 1 80 ? -7.573 0.895 29.081 1.00 51.50 80 GLU A CA 1
ATOM 610 C C . GLU A 1 80 ? -8.054 1.719 30.283 1.00 51.50 80 GLU A C 1
ATOM 612 O O . GLU A 1 80 ? -7.419 1.688 31.328 1.00 51.50 80 GLU A O 1
ATOM 617 N N . ALA A 1 81 ? -9.231 2.351 30.207 1.00 53.47 81 ALA A N 1
ATOM 618 C CA . ALA A 1 81 ? -9.816 3.097 31.331 1.00 53.47 81 ALA A CA 1
ATOM 619 C C . ALA A 1 81 ? -10.321 2.214 32.497 1.00 53.47 81 ALA A C 1
ATOM 621 O O . ALA A 1 81 ? -10.805 2.734 33.502 1.00 53.47 81 ALA A O 1
ATOM 622 N N . ARG A 1 82 ? -10.269 0.882 32.357 1.00 53.94 82 ARG A N 1
ATOM 623 C CA . ARG A 1 82 ? -10.714 -0.098 33.365 1.00 53.94 82 ARG A CA 1
ATOM 624 C C . ARG A 1 82 ? -9.573 -0.950 33.937 1.00 53.94 82 ARG A C 1
ATOM 626 O O . ARG A 1 82 ? -9.867 -1.939 34.610 1.00 53.94 82 ARG A O 1
ATOM 633 N N . ARG A 1 83 ? -8.312 -0.611 33.658 1.00 50.03 83 ARG A N 1
ATOM 634 C CA . ARG A 1 83 ? -7.140 -1.311 34.199 1.00 50.03 83 ARG A CA 1
ATOM 635 C C . ARG A 1 83 ? -6.388 -0.478 35.221 1.00 50.03 83 ARG A C 1
ATOM 637 O O . ARG A 1 83 ? -6.330 0.753 35.039 1.00 50.03 83 ARG A O 1
#

Secondary structure (DSSP, 8-state):
---TTEEEEEEEEEE-TTSS-EEEEEEEEESSTTHHHHHHHTSTTEEEEEESS--EEETTTTEEEEEEEEEE----HHHHTT-

InterPro domains:
  IPR007813 Type IV pilus inner membrane component PilN [PF05137] (2-72)

Organism: NCBI:txid410659

pLDDT: mean 87.6, std 13.8, range [50.03, 97.75]

Sequence (83 aa):
MLPSHAWLTEFRLLETAGKREEQVAISGFSNAAPSLVGIVDSSPLFFDAALTSPIAFDSTEGRERFALQAKVKMPDILKEARR

Foldseek 3Di:
DDDPFWDWPDWDWDDDPPDPKIKIKTKTWGQCQVCVQVVQCPDPFWHPKDWPDDWDQDPVVRTIITIIMTITDDPCPVVVVVD